Protein AF-A0A3M1LXX8-F1 (afdb_monomer)

Sequence (119 aa):
AFAGLDWGGIEASIGTGRIEEPATLSRAELGMAETGSLVLLSGPDNPVTLTFLGETHFVLLDRADIVGGFDQVWARLRARGVLPRTVNFVTGPSRSADIGQKLQLGAHGPVALHVFLLG

Solvent-accessible surface area (backbone atoms only — not comparable to full-atom values): 6871 Å² total; per-residue (Å²): 134,69,83,87,62,90,55,89,90,55,91,80,87,88,68,70,44,43,74,85,34,70,56,23,75,46,62,36,71,32,34,29,60,74,75,57,24,37,34,35,53,37,43,88,92,30,35,65,42,27,72,38,33,9,45,28,28,38,33,40,33,52,56,89,38,54,35,62,41,69,69,53,52,52,50,55,52,53,72,72,50,83,70,55,95,43,79,45,78,43,66,70,46,31,72,43,51,85,59,90,77,38,79,41,69,38,84,85,14,12,55,39,65,47,79,46,77,44,132

Mean predicted aligned error: 4.92 Å

Structure (mmCIF, N/CA/C/O backbone):
data_AF-A0A3M1LXX8-F1
#
_entry.id   AF-A0A3M1LXX8-F1
#
loop_
_atom_site.group_PDB
_atom_site.id
_atom_site.type_symbol
_atom_site.label_atom_id
_atom_site.label_alt_id
_atom_site.label_comp_id
_atom_site.label_asym_id
_atom_site.label_entity_id
_atom_site.label_seq_id
_atom_site.pdbx_PDB_ins_code
_atom_site.Cartn_x
_atom_site.Cartn_y
_atom_site.Cartn_z
_atom_site.occupancy
_atom_site.B_iso_or_equiv
_atom_site.auth_seq_id
_atom_site.auth_comp_id
_atom_site.auth_asym_id
_atom_site.auth_atom_id
_atom_site.pdbx_PDB_model_num
ATOM 1 N N . ALA A 1 1 ? -6.390 -11.025 -2.041 1.00 69.50 1 ALA A N 1
ATOM 2 C CA . ALA A 1 1 ? -7.089 -9.904 -2.711 1.00 69.50 1 ALA A CA 1
ATOM 3 C C . ALA A 1 1 ? -6.847 -9.911 -4.219 1.00 69.50 1 ALA A C 1
ATOM 5 O O . ALA A 1 1 ? -7.801 -9.749 -4.957 1.00 69.50 1 ALA A O 1
ATOM 6 N N . PHE A 1 2 ? -5.608 -10.125 -4.674 1.00 87.31 2 PHE A N 1
ATOM 7 C CA . PHE A 1 2 ? -5.265 -10.070 -6.105 1.00 87.31 2 PHE A CA 1
ATOM 8 C C . PHE A 1 2 ? -5.296 -11.424 -6.824 1.00 87.31 2 PHE A C 1
ATOM 10 O O . PHE A 1 2 ? -5.407 -11.474 -8.048 1.00 87.31 2 PHE A O 1
ATOM 17 N N . ALA A 1 3 ? -5.193 -12.520 -6.066 1.00 81.88 3 ALA A N 1
ATOM 18 C CA . ALA A 1 3 ? -5.294 -13.869 -6.602 1.00 81.88 3 ALA A CA 1
ATOM 19 C C . ALA A 1 3 ? -6.675 -14.078 -7.244 1.00 81.88 3 ALA A C 1
ATOM 21 O O . ALA A 1 3 ? -7.694 -13.869 -6.588 1.00 81.88 3 ALA A O 1
ATOM 22 N N . GLY A 1 4 ? -6.687 -14.481 -8.516 1.00 84.75 4 GLY A N 1
ATOM 23 C CA . GLY A 1 4 ? -7.909 -14.724 -9.285 1.00 84.75 4 GLY A CA 1
ATOM 24 C C . GLY A 1 4 ? -8.419 -13.537 -10.107 1.00 84.75 4 GLY A C 1
ATOM 25 O O . GLY A 1 4 ? -9.411 -13.699 -10.811 1.00 84.75 4 GLY A O 1
ATOM 26 N N . LEU A 1 5 ? -7.761 -12.372 -10.054 1.00 89.88 5 LEU A N 1
ATOM 27 C CA . LEU A 1 5 ? -8.007 -11.298 -11.022 1.00 89.88 5 LEU A CA 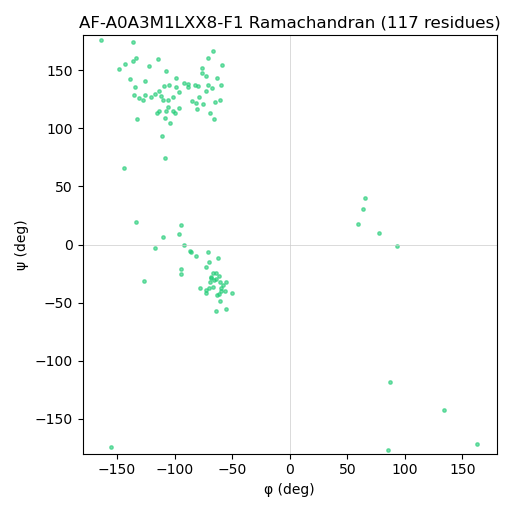1
ATOM 28 C C . LEU A 1 5 ? -7.346 -11.625 -12.369 1.00 89.88 5 LEU A C 1
ATOM 30 O O . LEU A 1 5 ? -6.335 -12.330 -12.413 1.00 89.88 5 LEU A O 1
ATOM 34 N N . ASP A 1 6 ? -7.919 -11.105 -13.454 1.00 92.00 6 ASP A N 1
ATOM 35 C CA . ASP A 1 6 ? -7.338 -11.222 -14.791 1.00 92.00 6 ASP A CA 1
ATOM 36 C C . ASP A 1 6 ? -6.231 -10.179 -14.983 1.00 92.00 6 ASP A C 1
ATOM 38 O O . ASP A 1 6 ? -6.475 -8.973 -14.952 1.00 92.00 6 ASP A O 1
ATOM 42 N N . TRP A 1 7 ? -5.011 -10.672 -15.181 1.00 91.88 7 TRP A N 1
ATOM 43 C CA . TRP A 1 7 ? -3.814 -9.871 -15.426 1.00 91.88 7 TRP A CA 1
ATOM 44 C C . TRP A 1 7 ? -3.296 -10.016 -16.863 1.00 91.88 7 TRP A C 1
ATOM 46 O O . TRP A 1 7 ? -2.238 -9.484 -17.172 1.00 91.88 7 TRP A O 1
ATOM 56 N N . GLY A 1 8 ? -4.014 -10.707 -17.759 1.00 92.50 8 GLY A N 1
ATOM 57 C CA . GLY A 1 8 ? -3.521 -11.077 -19.094 1.00 92.50 8 GLY A CA 1
ATOM 58 C C . GLY A 1 8 ? -3.180 -9.907 -20.028 1.00 92.50 8 GLY A C 1
ATOM 59 O O . GLY A 1 8 ? -2.557 -10.118 -21.066 1.00 92.50 8 GLY A O 1
ATOM 60 N N . GLY A 1 9 ? -3.568 -8.679 -19.669 1.00 94.50 9 GLY A N 1
ATOM 61 C CA . GLY A 1 9 ? -3.220 -7.453 -20.393 1.00 94.50 9 GLY A CA 1
ATOM 62 C C . GLY A 1 9 ? -1.884 -6.815 -19.993 1.00 94.50 9 GLY A C 1
ATOM 63 O O . GLY A 1 9 ? -1.495 -5.826 -20.612 1.00 94.50 9 GLY A O 1
ATOM 64 N N . ILE A 1 10 ? -1.197 -7.336 -18.972 1.00 92.94 10 ILE A N 1
ATOM 65 C CA . ILE A 1 10 ? 0.096 -6.828 -18.499 1.00 92.94 10 ILE A CA 1
ATOM 66 C C . ILE A 1 10 ? 1.069 -7.978 -18.219 1.00 92.94 10 ILE A C 1
ATOM 68 O O . ILE A 1 10 ? 0.666 -9.110 -17.961 1.00 92.94 10 ILE A O 1
ATOM 72 N N . GLU A 1 11 ? 2.365 -7.680 -18.226 1.00 92.69 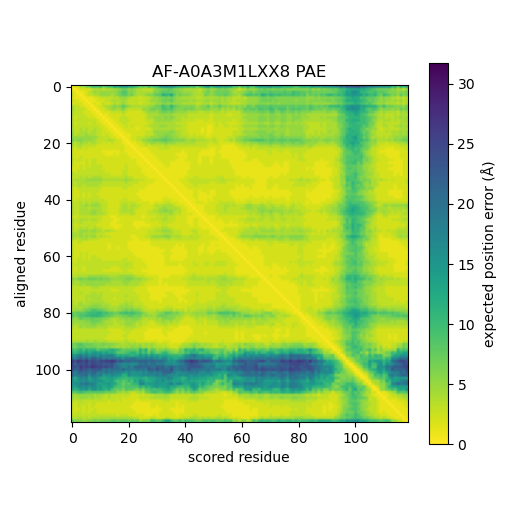11 GLU A N 1
ATOM 73 C CA . GLU A 1 11 ? 3.356 -8.573 -17.631 1.00 92.69 11 GLU A CA 1
ATOM 74 C C . GLU A 1 11 ? 3.339 -8.380 -16.111 1.00 92.69 11 GLU A C 1
ATOM 76 O O . GLU A 1 11 ? 3.427 -7.253 -15.624 1.00 92.69 11 GLU A O 1
ATOM 81 N N . ALA A 1 12 ? 3.181 -9.471 -15.362 1.00 91.69 12 ALA A N 1
ATOM 82 C CA . ALA A 1 12 ? 3.087 -9.428 -13.909 1.00 91.69 12 ALA A CA 1
ATOM 83 C C . ALA A 1 12 ? 3.967 -10.503 -13.266 1.00 91.69 12 ALA A C 1
ATOM 85 O O . ALA A 1 12 ? 3.944 -11.671 -13.662 1.00 91.69 12 ALA A O 1
ATOM 86 N N . SER A 1 13 ? 4.699 -10.114 -12.224 1.00 91.62 13 SER A N 1
ATOM 87 C CA . SER A 1 13 ? 5.424 -11.016 -11.332 1.00 91.62 13 SER A CA 1
ATOM 88 C C . SER A 1 13 ? 4.720 -11.080 -9.968 1.00 91.62 13 SER A C 1
ATOM 90 O O . SER A 1 13 ? 4.060 -10.133 -9.539 1.00 91.62 13 SER A O 1
ATOM 92 N N . ILE A 1 14 ? 4.815 -12.223 -9.279 1.00 91.19 14 ILE A N 1
ATOM 93 C CA . ILE A 1 14 ? 4.232 -12.415 -7.941 1.00 91.19 14 ILE A CA 1
ATOM 94 C C . ILE A 1 14 ? 5.359 -12.677 -6.946 1.00 91.19 14 ILE A C 1
ATOM 96 O O . ILE A 1 14 ? 6.193 -13.559 -7.156 1.00 91.19 14 ILE A O 1
ATOM 100 N N . GLY A 1 15 ? 5.358 -11.936 -5.837 1.00 91.50 15 GLY A N 1
ATOM 101 C CA . GLY A 1 15 ? 6.303 -12.113 -4.740 1.00 91.50 15 GLY A CA 1
ATOM 102 C C . GLY A 1 15 ? 6.881 -10.790 -4.253 1.00 91.50 15 GLY A C 1
ATOM 103 O O . GLY A 1 15 ? 6.183 -9.785 -4.146 1.00 91.50 15 GLY A O 1
ATOM 104 N N . THR A 1 16 ? 8.165 -10.802 -3.899 1.00 93.44 16 THR A N 1
ATOM 105 C CA . THR A 1 16 ? 8.885 -9.613 -3.434 1.00 93.44 16 THR A CA 1
ATOM 106 C C . THR A 1 16 ? 9.127 -8.633 -4.578 1.00 93.44 16 THR A C 1
ATOM 108 O O . THR A 1 16 ? 9.599 -9.049 -5.635 1.00 93.44 16 THR A O 1
ATOM 111 N N . GLY A 1 17 ? 8.924 -7.338 -4.324 1.00 90.94 17 GLY A N 1
ATOM 112 C CA . GLY A 1 17 ? 9.349 -6.278 -5.241 1.00 90.94 17 GLY A CA 1
ATOM 113 C C . GLY A 1 17 ? 10.856 -6.311 -5.502 1.00 90.94 17 GLY A C 1
ATOM 114 O O . GLY A 1 17 ? 11.615 -6.804 -4.660 1.00 90.94 17 GLY A O 1
ATOM 115 N N . ARG A 1 18 ? 11.265 -5.790 -6.661 1.00 90.38 18 ARG A N 1
ATOM 116 C CA . ARG A 1 18 ? 12.656 -5.680 -7.126 1.00 90.38 18 ARG A CA 1
ATOM 117 C C . ARG A 1 18 ? 12.880 -4.275 -7.680 1.00 90.38 18 ARG A C 1
ATOM 119 O O . ARG A 1 18 ? 11.909 -3.587 -7.974 1.00 90.38 18 ARG A O 1
ATOM 126 N N . ILE A 1 19 ? 14.138 -3.854 -7.781 1.00 86.06 19 ILE A N 1
ATOM 127 C CA . ILE A 1 19 ? 14.496 -2.484 -8.195 1.00 86.06 19 ILE A CA 1
ATOM 128 C C . ILE A 1 19 ? 14.153 -2.243 -9.671 1.00 86.06 19 ILE A C 1
ATOM 130 O O . ILE A 1 19 ? 13.881 -1.122 -10.077 1.00 86.06 19 ILE A O 1
ATOM 134 N N . GLU A 1 20 ? 14.161 -3.301 -10.475 1.00 87.69 20 GLU A N 1
ATOM 135 C CA . GLU A 1 20 ? 13.923 -3.244 -11.914 1.00 87.69 20 GLU A CA 1
ATOM 136 C C . GLU A 1 20 ? 12.429 -3.187 -12.264 1.00 87.69 20 GLU A C 1
ATOM 138 O O . GLU A 1 20 ? 12.081 -2.974 -13.424 1.00 87.69 20 GLU A O 1
ATOM 143 N N . GLU A 1 21 ? 11.545 -3.395 -11.283 1.00 90.44 21 GLU A N 1
ATOM 144 C CA . GLU A 1 21 ? 10.102 -3.394 -11.504 1.00 90.44 21 GLU A CA 1
ATOM 145 C C . GLU A 1 21 ? 9.611 -1.945 -11.681 1.00 90.44 21 GLU A C 1
ATOM 147 O O . GLU A 1 21 ? 9.740 -1.129 -10.760 1.00 90.44 21 GLU A O 1
ATOM 152 N N . PRO A 1 22 ? 8.996 -1.594 -12.826 1.00 93.50 22 PRO A N 1
ATOM 153 C CA . PRO A 1 22 ? 8.525 -0.229 -13.065 1.00 93.50 22 PRO A CA 1
ATOM 154 C C . PRO A 1 22 ? 7.370 0.150 -12.129 1.00 93.50 22 PRO A C 1
ATOM 156 O O . PRO A 1 22 ? 7.140 1.329 -11.842 1.00 93.50 22 PRO A O 1
ATOM 159 N N . ALA A 1 23 ? 6.636 -0.848 -11.634 1.00 95.25 23 ALA A N 1
ATOM 160 C CA . ALA A 1 23 ? 5.563 -0.651 -10.686 1.00 95.25 23 ALA A CA 1
ATOM 161 C C . ALA A 1 23 ? 5.404 -1.831 -9.727 1.00 95.25 23 ALA A C 1
ATOM 163 O O . ALA A 1 23 ? 5.648 -2.984 -10.073 1.00 95.25 23 ALA A O 1
ATOM 164 N N . THR A 1 24 ? 4.919 -1.537 -8.527 1.00 95.94 24 THR A N 1
ATOM 165 C CA . THR A 1 24 ? 4.519 -2.526 -7.527 1.00 95.94 24 THR A CA 1
ATOM 166 C C . THR A 1 24 ? 3.064 -2.327 -7.137 1.00 95.94 24 THR A C 1
ATOM 168 O O . THR A 1 24 ? 2.528 -1.220 -7.202 1.00 95.94 24 THR A O 1
ATOM 171 N N . LEU A 1 25 ? 2.417 -3.405 -6.698 1.00 95.88 25 LEU A N 1
ATOM 172 C CA . LEU A 1 25 ? 1.029 -3.394 -6.254 1.00 95.88 25 LEU A CA 1
ATOM 173 C C . LEU A 1 25 ? 0.920 -3.969 -4.845 1.00 95.88 25 LEU A C 1
ATOM 175 O O . LEU A 1 25 ? 1.377 -5.081 -4.598 1.00 95.88 25 LEU A O 1
ATOM 179 N N . SER A 1 26 ? 0.274 -3.250 -3.932 1.00 96.12 26 SER A N 1
ATOM 180 C CA . SER A 1 26 ? -0.029 -3.756 -2.594 1.00 96.12 26 SER A CA 1
ATOM 181 C C . SER A 1 26 ? -1.447 -3.428 -2.139 1.00 96.12 26 SER A C 1
ATOM 183 O O . SER A 1 26 ? -2.206 -2.714 -2.796 1.00 96.12 26 SER A O 1
ATOM 185 N N . ARG A 1 27 ? -1.821 -3.973 -0.979 1.00 96.00 27 ARG A N 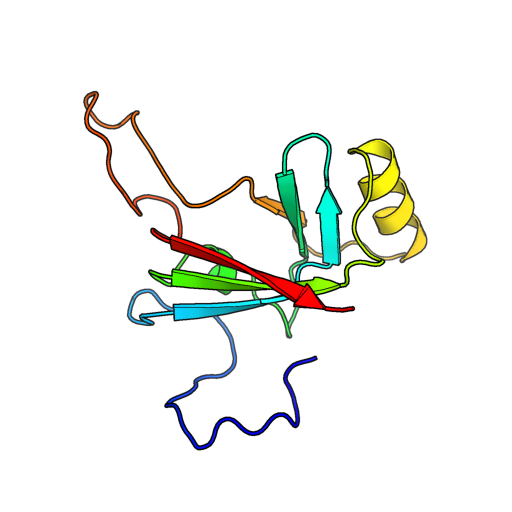1
ATOM 186 C CA . ARG A 1 27 ? -3.041 -3.608 -0.258 1.00 96.00 27 ARG A CA 1
ATOM 187 C C . ARG A 1 27 ? -2.673 -2.922 1.055 1.00 96.00 27 ARG A C 1
ATOM 189 O O . ARG A 1 27 ? -1.844 -3.441 1.800 1.00 96.00 27 ARG A O 1
ATOM 196 N N . ALA A 1 28 ? -3.302 -1.793 1.354 1.00 97.25 28 ALA A N 1
ATOM 197 C CA . ALA A 1 28 ? -3.279 -1.203 2.685 1.00 97.25 28 ALA A CA 1
ATOM 198 C C . ALA A 1 28 ? -4.282 -1.924 3.589 1.00 97.25 28 ALA A C 1
ATOM 200 O O . ALA A 1 28 ? -5.402 -2.218 3.178 1.00 97.25 28 ALA A O 1
ATOM 201 N N . GLU A 1 29 ? -3.862 -2.209 4.819 1.00 96.56 29 GLU A N 1
ATOM 202 C CA . GLU A 1 29 ? -4.752 -2.750 5.850 1.00 96.56 29 GLU A CA 1
ATOM 203 C C . GLU A 1 29 ? -5.701 -1.664 6.351 1.00 96.56 29 GLU A C 1
ATOM 205 O O . GLU A 1 29 ? -6.873 -1.929 6.571 1.00 96.56 29 GLU A O 1
ATOM 210 N N . LEU A 1 30 ? -5.183 -0.447 6.546 1.00 98.19 30 LEU A N 1
ATOM 211 C CA . LEU A 1 30 ? -5.947 0.718 6.985 1.00 98.19 30 LEU A CA 1
ATOM 212 C C . LEU A 1 30 ? -5.438 1.977 6.280 1.00 98.19 30 LEU A C 1
ATOM 214 O O . LEU A 1 30 ? -4.270 2.059 5.891 1.00 98.19 30 LEU A O 1
ATOM 218 N N . GLY A 1 31 ? -6.300 2.984 6.177 1.00 98.38 31 GLY A N 1
ATOM 219 C CA . GLY A 1 31 ? -5.909 4.363 5.882 1.00 98.38 31 GLY A CA 1
ATOM 220 C C . GLY A 1 31 ? -6.101 5.232 7.117 1.00 98.38 31 GLY A C 1
ATOM 221 O O . GLY A 1 31 ? -7.119 5.113 7.785 1.00 98.38 31 GLY A O 1
ATOM 222 N N . MET A 1 32 ? -5.153 6.106 7.435 1.00 98.44 32 MET A N 1
ATOM 223 C CA . MET A 1 32 ? -5.246 7.034 8.559 1.00 98.44 32 MET A CA 1
ATOM 224 C C . MET A 1 32 ? -5.444 8.454 8.037 1.00 98.44 32 MET A C 1
ATOM 226 O O . MET A 1 32 ? -4.532 9.047 7.458 1.00 98.44 32 MET A O 1
ATOM 230 N N . ALA A 1 33 ? -6.647 8.987 8.235 1.00 98.00 33 ALA A N 1
ATOM 231 C CA . ALA A 1 33 ? -7.068 10.266 7.679 1.00 98.00 33 ALA A CA 1
ATOM 232 C C . ALA A 1 33 ? -6.290 11.457 8.260 1.00 98.00 33 ALA A C 1
ATOM 234 O O . ALA A 1 33 ? -5.971 12.376 7.513 1.00 98.00 33 ALA A O 1
ATOM 235 N N . GLU A 1 34 ? -5.945 11.420 9.552 1.00 97.50 34 GLU A N 1
ATOM 236 C CA . GLU A 1 34 ? -5.253 12.493 10.284 1.00 97.50 34 GLU A CA 1
ATOM 237 C C . GLU A 1 34 ? -3.997 13.009 9.571 1.00 97.50 34 GLU A C 1
ATOM 239 O O . GLU A 1 34 ? -3.775 14.215 9.498 1.00 97.50 34 GLU A O 1
ATOM 244 N N . THR A 1 35 ? -3.199 12.108 8.999 1.00 97.06 35 THR A N 1
ATOM 245 C CA . THR A 1 35 ? -1.964 12.453 8.278 1.00 97.06 35 THR A CA 1
ATOM 246 C C . THR A 1 35 ? -2.003 12.070 6.803 1.00 97.06 35 THR A C 1
ATOM 248 O O . THR A 1 35 ? -1.038 12.325 6.088 1.00 97.06 35 THR A O 1
ATOM 251 N N . GLY A 1 36 ? -3.080 11.436 6.333 1.00 96.50 36 GLY A N 1
ATOM 252 C CA . GLY A 1 36 ? -3.140 10.859 4.990 1.00 96.50 36 GLY A CA 1
ATOM 253 C C . GLY A 1 36 ? -2.160 9.695 4.800 1.00 96.50 36 GLY A C 1
ATOM 254 O O . GLY A 1 36 ? -1.513 9.598 3.757 1.00 96.50 36 GLY A O 1
ATOM 255 N N . SER A 1 37 ? -2.012 8.834 5.811 1.00 98.00 37 SER A N 1
ATOM 256 C CA . SER A 1 37 ? -1.073 7.706 5.773 1.00 98.00 37 SER A CA 1
ATOM 257 C C . SER A 1 37 ? -1.752 6.389 5.414 1.00 98.00 37 SER A C 1
ATOM 259 O O . SER A 1 37 ? -2.845 6.084 5.885 1.00 98.00 37 SER A O 1
ATOM 261 N N . LEU A 1 38 ? -1.058 5.556 4.649 1.00 98.12 38 LEU A N 1
ATOM 262 C CA . LEU A 1 38 ? -1.397 4.150 4.451 1.00 98.12 38 LEU A CA 1
ATOM 263 C C . LEU A 1 38 ? -0.732 3.306 5.540 1.00 98.12 38 LEU A C 1
ATOM 265 O O . LEU A 1 38 ? 0.442 3.512 5.850 1.00 98.12 38 LEU A O 1
ATOM 269 N N . VAL A 1 39 ? -1.460 2.332 6.081 1.00 97.75 39 VAL A N 1
ATOM 270 C CA . VAL A 1 39 ? -0.943 1.342 7.033 1.00 97.75 39 VAL A CA 1
ATOM 271 C C . VAL A 1 39 ? -0.756 0.017 6.299 1.00 97.75 39 VAL A C 1
ATOM 273 O O . VAL A 1 39 ? -1.719 -0.687 5.989 1.00 97.75 39 VAL A O 1
ATOM 276 N N . LEU A 1 40 ? 0.496 -0.322 5.998 1.00 97.06 40 LEU A N 1
ATOM 277 C CA . LEU A 1 40 ? 0.884 -1.518 5.250 1.00 97.06 40 LEU A CA 1
ATOM 278 C C . LEU A 1 40 ? 1.485 -2.557 6.198 1.00 97.06 40 LEU A C 1
ATOM 280 O O . LEU A 1 40 ? 2.465 -2.292 6.900 1.00 97.06 40 LEU A O 1
ATOM 284 N N . LEU A 1 41 ? 0.916 -3.759 6.199 1.00 95.81 41 LEU A N 1
ATOM 285 C CA . LEU A 1 41 ? 1.382 -4.870 7.025 1.00 95.81 41 LEU A CA 1
ATOM 286 C C . LEU A 1 41 ? 2.262 -5.810 6.205 1.00 95.81 41 LEU A C 1
ATOM 288 O O . LEU A 1 41 ? 1.891 -6.185 5.096 1.00 95.81 41 LEU A O 1
ATOM 292 N N . SER A 1 42 ? 3.393 -6.244 6.765 1.00 94.50 42 SER A N 1
ATOM 293 C CA . SER A 1 42 ? 4.192 -7.292 6.121 1.00 94.50 42 SER A CA 1
ATOM 294 C C . SER A 1 42 ? 3.462 -8.629 6.135 1.00 94.50 42 SER A C 1
ATOM 296 O O . SER A 1 42 ? 3.027 -9.073 7.200 1.00 94.50 42 SER A O 1
ATOM 298 N N . GLY A 1 43 ? 3.458 -9.326 5.007 1.00 92.19 43 GLY A N 1
ATOM 299 C CA . GLY A 1 43 ? 2.986 -10.703 4.919 1.00 92.19 43 GLY A CA 1
ATOM 300 C C . GLY A 1 43 ? 3.444 -11.385 3.630 1.00 92.19 43 GLY A C 1
ATOM 301 O O . GLY A 1 43 ? 4.055 -10.729 2.787 1.00 92.19 43 GLY A O 1
ATOM 302 N N . PRO A 1 44 ? 3.152 -12.684 3.460 1.00 89.25 44 PRO A N 1
ATOM 303 C CA . PRO A 1 44 ? 3.465 -13.406 2.225 1.00 89.25 44 PRO A CA 1
ATOM 304 C C . PRO A 1 44 ? 2.763 -12.790 1.005 1.00 89.25 44 PRO A C 1
ATOM 306 O O . PRO A 1 44 ? 3.382 -12.656 -0.044 1.00 89.25 44 PRO A O 1
ATOM 309 N N . ASP A 1 45 ? 1.523 -12.324 1.177 1.00 88.50 45 ASP A N 1
ATOM 310 C CA . ASP A 1 45 ? 0.738 -11.664 0.123 1.00 88.50 45 ASP A C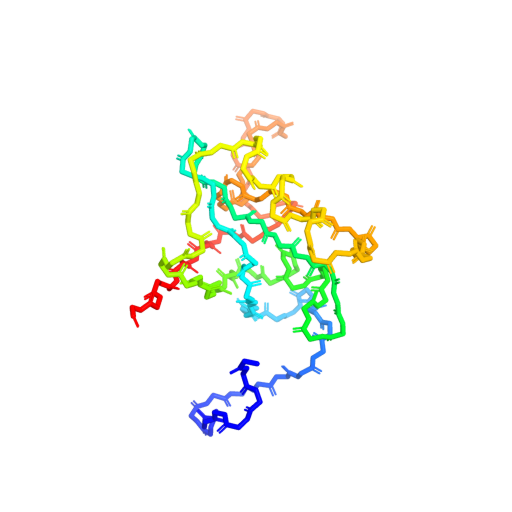A 1
ATOM 311 C C . ASP A 1 45 ? 1.020 -10.160 0.004 1.00 88.50 45 ASP A C 1
ATOM 313 O O . ASP A 1 45 ? 0.484 -9.488 -0.875 1.00 88.50 45 ASP A O 1
ATOM 317 N N . ASN A 1 46 ? 1.814 -9.612 0.927 1.00 92.69 46 ASN A N 1
ATOM 318 C CA . ASN A 1 46 ? 2.170 -8.201 0.951 1.00 92.69 46 ASN A CA 1
ATOM 319 C C . ASN A 1 46 ? 3.624 -8.001 1.422 1.00 92.69 46 ASN A C 1
ATOM 321 O O . ASN A 1 46 ? 3.863 -7.498 2.531 1.00 92.69 46 ASN A O 1
ATOM 325 N N . PRO A 1 47 ? 4.624 -8.471 0.647 1.00 94.44 47 PRO A N 1
ATOM 326 C CA . PRO A 1 47 ? 6.019 -8.304 1.016 1.00 94.44 47 PRO A CA 1
ATOM 327 C C . PRO A 1 47 ? 6.395 -6.833 1.152 1.00 94.44 47 PRO A C 1
ATOM 329 O O . PRO A 1 47 ? 6.085 -6.006 0.300 1.00 94.44 47 PRO A O 1
ATOM 332 N N . VAL A 1 48 ? 7.149 -6.525 2.205 1.00 94.06 48 VAL A N 1
ATOM 333 C CA . VAL A 1 48 ? 7.562 -5.154 2.547 1.00 94.06 48 VAL A CA 1
ATOM 334 C C . VAL A 1 48 ? 8.283 -4.456 1.394 1.00 94.06 48 VAL A C 1
ATOM 336 O O . VAL A 1 48 ? 8.155 -3.248 1.237 1.00 94.06 48 VAL A O 1
ATOM 339 N N . THR A 1 49 ? 9.015 -5.206 0.569 1.00 94.06 49 THR A N 1
ATOM 340 C CA . THR A 1 49 ? 9.772 -4.658 -0.561 1.00 94.06 49 THR A CA 1
ATOM 341 C C . THR A 1 49 ? 8.891 -4.030 -1.639 1.00 94.06 49 THR A C 1
ATOM 343 O O . THR A 1 49 ? 9.355 -3.120 -2.323 1.00 94.06 49 THR A O 1
ATOM 346 N N . LEU A 1 50 ? 7.621 -4.437 -1.758 1.00 94.62 50 LEU A N 1
ATOM 347 C CA . LEU A 1 50 ? 6.676 -3.815 -2.690 1.00 94.62 50 LEU A CA 1
ATOM 348 C C . LEU A 1 50 ? 6.441 -2.334 -2.369 1.00 94.62 50 LEU A C 1
ATOM 350 O O . LEU A 1 50 ? 6.174 -1.556 -3.273 1.00 94.62 50 LEU A O 1
ATOM 354 N N . THR A 1 51 ? 6.594 -1.932 -1.107 1.00 91.94 51 THR A N 1
ATOM 355 C CA . THR A 1 51 ? 6.417 -0.544 -0.659 1.00 91.94 51 THR A CA 1
ATOM 356 C C . THR A 1 51 ? 7.550 0.386 -1.093 1.00 91.94 51 THR A C 1
ATOM 358 O O . THR A 1 51 ? 7.378 1.600 -1.061 1.00 91.94 51 THR A O 1
ATOM 361 N N . PHE A 1 52 ? 8.720 -0.154 -1.453 1.00 88.31 52 PHE A N 1
ATOM 362 C CA . PHE A 1 52 ? 9.943 0.647 -1.569 1.00 88.31 52 PHE A CA 1
ATOM 363 C C . PHE A 1 52 ? 10.672 0.521 -2.903 1.00 88.31 52 PHE A C 1
ATOM 365 O O . PHE A 1 52 ? 11.356 1.465 -3.280 1.00 88.31 52 PHE A O 1
ATOM 372 N N . LEU A 1 53 ? 10.602 -0.636 -3.570 1.00 90.00 53 LEU A N 1
ATOM 373 C CA . LEU A 1 53 ? 11.537 -0.936 -4.660 1.00 90.00 53 LEU A CA 1
ATOM 374 C C . LEU A 1 53 ? 11.020 -0.595 -6.059 1.00 90.00 53 LEU A C 1
ATOM 376 O O . LEU A 1 53 ? 11.841 -0.349 -6.933 1.00 90.00 53 LEU A O 1
ATOM 380 N N . GLY A 1 54 ? 9.702 -0.557 -6.266 1.00 90.19 54 GLY A N 1
ATOM 381 C CA . GLY A 1 54 ? 9.138 -0.123 -7.544 1.00 90.19 54 GLY A CA 1
ATOM 382 C C . GLY A 1 54 ? 9.191 1.393 -7.706 1.00 90.19 54 GLY A C 1
ATOM 383 O O . GLY A 1 54 ? 9.021 2.127 -6.730 1.00 90.19 54 GLY A O 1
ATOM 384 N N . GLU A 1 55 ? 9.361 1.870 -8.941 1.00 90.62 55 GLU A N 1
ATOM 385 C CA . GLU A 1 55 ? 9.317 3.310 -9.236 1.00 90.62 55 GLU A CA 1
ATOM 386 C C . GLU A 1 55 ? 7.929 3.899 -8.935 1.00 90.62 55 GLU A C 1
ATOM 388 O O . GLU A 1 55 ? 7.814 4.954 -8.303 1.00 90.62 55 GLU A O 1
ATOM 393 N N . THR A 1 56 ? 6.869 3.190 -9.336 1.00 94.81 56 THR A N 1
ATOM 394 C CA . THR A 1 56 ? 5.478 3.534 -9.020 1.00 94.81 56 THR A CA 1
ATOM 395 C C . THR A 1 56 ? 4.866 2.518 -8.066 1.00 94.81 56 THR A C 1
ATOM 397 O O . THR A 1 56 ? 4.852 1.324 -8.345 1.00 94.81 56 THR A O 1
ATOM 400 N N . HIS A 1 57 ? 4.281 2.980 -6.964 1.00 96.31 57 HIS A N 1
ATOM 401 C CA . HIS A 1 57 ? 3.566 2.115 -6.033 1.00 96.31 57 HIS A CA 1
ATOM 402 C C . HIS A 1 57 ? 2.057 2.313 -6.160 1.00 96.31 57 HIS A C 1
ATOM 404 O O . HIS A 1 57 ? 1.523 3.398 -5.929 1.00 96.31 57 HIS A O 1
ATOM 410 N N . PHE A 1 58 ? 1.356 1.252 -6.534 1.00 97.00 58 PHE A N 1
ATOM 411 C CA . PHE A 1 58 ? -0.096 1.179 -6.540 1.00 97.00 58 PHE A CA 1
ATOM 412 C C . PHE A 1 58 ? -0.585 0.513 -5.256 1.00 97.00 58 PHE A C 1
ATOM 414 O O . PHE A 1 58 ? -0.108 -0.560 -4.882 1.00 97.00 58 PHE A O 1
ATOM 421 N N . VAL A 1 59 ? -1.563 1.122 -4.585 1.00 97.62 59 VAL A N 1
ATOM 422 C CA . VAL A 1 59 ? -2.112 0.593 -3.332 1.00 97.62 59 VAL A CA 1
ATOM 423 C C . VAL A 1 59 ? -3.627 0.555 -3.380 1.00 97.62 59 VAL A C 1
ATOM 425 O O . VAL A 1 59 ? -4.271 1.573 -3.617 1.00 97.62 59 VAL A O 1
ATOM 428 N N . LEU A 1 60 ? -4.207 -0.611 -3.106 1.00 97.38 60 LEU A N 1
ATOM 429 C CA . LEU A 1 60 ? -5.644 -0.736 -2.875 1.00 97.38 60 LEU A CA 1
ATOM 430 C C . LEU A 1 60 ? -5.952 -0.506 -1.399 1.00 97.38 60 LEU A C 1
ATOM 432 O O . LEU A 1 60 ? -5.290 -1.073 -0.528 1.00 97.38 60 LEU A O 1
ATOM 436 N N . LEU A 1 61 ? -6.989 0.278 -1.129 1.00 97.88 61 LEU A N 1
ATOM 437 C CA . LEU A 1 61 ? -7.505 0.535 0.208 1.00 97.88 61 LEU A CA 1
ATOM 438 C C . LEU A 1 61 ? -9.030 0.440 0.182 1.00 97.88 61 LEU A C 1
ATOM 440 O O . LEU A 1 61 ? -9.684 1.078 -0.639 1.00 97.88 61 LEU A O 1
ATOM 444 N N . ASP A 1 62 ? -9.600 -0.349 1.084 1.00 97.56 62 ASP A N 1
ATOM 445 C CA . ASP A 1 62 ? -11.046 -0.364 1.282 1.00 97.56 62 ASP A CA 1
ATOM 446 C C . ASP A 1 62 ? -11.475 0.929 1.987 1.00 97.56 62 ASP A C 1
ATOM 448 O O . ASP A 1 62 ? -10.865 1.345 2.977 1.00 97.56 62 ASP A O 1
ATOM 452 N N . ARG A 1 63 ? -12.518 1.593 1.481 1.00 97.56 63 ARG A N 1
ATOM 453 C CA . ARG A 1 63 ? -13.034 2.826 2.083 1.00 97.56 63 ARG A CA 1
ATOM 454 C C . ARG A 1 63 ? -13.505 2.601 3.522 1.00 97.56 63 ARG A C 1
ATOM 456 O O . ARG A 1 63 ? -13.384 3.517 4.336 1.00 97.56 63 ARG A O 1
ATOM 463 N N . ALA A 1 64 ? -14.022 1.416 3.843 1.00 97.75 64 ALA A N 1
ATOM 464 C CA . ALA A 1 64 ? -14.458 1.060 5.191 1.00 97.75 64 ALA A CA 1
ATOM 465 C C . ALA A 1 64 ? -13.290 0.897 6.183 1.00 97.75 64 ALA A C 1
ATOM 467 O O . ALA A 1 64 ? -13.504 0.912 7.398 1.00 97.75 64 ALA A O 1
ATOM 468 N N . ASP A 1 65 ? -12.060 0.783 5.678 1.00 97.94 65 ASP A N 1
ATOM 469 C CA . ASP A 1 65 ? -10.832 0.637 6.463 1.00 97.94 65 ASP A CA 1
ATOM 470 C C . ASP A 1 65 ? -10.102 1.978 6.692 1.00 97.94 65 ASP A C 1
ATOM 472 O O . ASP A 1 65 ? -8.990 2.019 7.227 1.00 97.94 65 ASP A O 1
ATOM 476 N N . ILE A 1 66 ? -10.730 3.104 6.337 1.00 98.44 66 ILE A N 1
ATOM 477 C CA . ILE A 1 66 ? -10.232 4.440 6.677 1.00 98.44 66 ILE A CA 1
ATOM 478 C C . ILE A 1 66 ? -10.631 4.788 8.116 1.00 98.44 66 ILE A C 1
ATOM 480 O O . ILE A 1 66 ? -11.810 4.848 8.463 1.00 98.44 66 ILE A O 1
ATOM 484 N N . VAL A 1 67 ? -9.632 5.069 8.948 1.00 98.56 67 VAL A N 1
ATOM 485 C CA . VAL A 1 67 ? -9.771 5.482 10.345 1.00 98.56 67 VAL A CA 1
ATOM 486 C C . VAL A 1 67 ? -9.274 6.912 10.548 1.00 98.56 67 VAL A C 1
ATOM 488 O O . VAL A 1 67 ? -8.506 7.448 9.752 1.00 98.56 67 VAL A O 1
ATOM 491 N N . GLY A 1 68 ? -9.718 7.538 11.634 1.00 98.12 68 GLY A N 1
ATOM 492 C CA . GLY A 1 68 ? -9.379 8.910 11.991 1.00 98.12 68 GLY A CA 1
ATOM 493 C C . GLY A 1 68 ? -7.893 9.091 12.283 1.00 98.12 68 GLY A C 1
ATOM 494 O O . GLY A 1 68 ? -7.255 9.879 11.600 1.00 98.12 68 GLY A O 1
ATOM 495 N N . GLY A 1 69 ? -7.340 8.346 13.244 1.00 97.25 69 GLY A N 1
ATOM 496 C CA . GLY A 1 69 ? -5.984 8.579 13.759 1.00 97.25 69 GLY A CA 1
ATOM 497 C C . GLY A 1 69 ? -5.317 7.346 14.372 1.00 97.25 69 GLY A C 1
ATOM 498 O O . GLY A 1 69 ? -5.862 6.235 14.338 1.00 97.25 69 GLY A O 1
ATOM 499 N N . PHE A 1 70 ? -4.136 7.546 14.960 1.00 97.06 70 PHE A N 1
ATOM 500 C CA . PHE A 1 70 ? -3.267 6.466 15.453 1.00 97.06 70 PHE A CA 1
ATOM 501 C C . PHE A 1 70 ? -3.936 5.534 16.468 1.00 97.06 70 PHE A C 1
ATOM 503 O O . PHE A 1 70 ? -3.748 4.317 16.400 1.00 97.06 70 PHE A O 1
ATOM 510 N N . ASP A 1 71 ? -4.738 6.073 17.387 1.00 97.38 71 ASP A N 1
ATOM 511 C CA . ASP A 1 71 ? -5.412 5.269 18.412 1.00 97.38 71 ASP A CA 1
ATOM 512 C C . ASP A 1 71 ? -6.328 4.212 17.793 1.00 97.38 71 ASP A C 1
ATOM 514 O O . ASP A 1 71 ? -6.348 3.055 18.226 1.00 97.38 71 ASP A O 1
ATOM 518 N N . GLN A 1 72 ? -7.039 4.587 16.727 1.00 98.31 72 GLN A N 1
ATOM 519 C CA . GLN A 1 72 ? -7.932 3.691 16.002 1.00 98.31 72 GLN A CA 1
ATOM 520 C C . GLN A 1 72 ? -7.153 2.670 15.171 1.00 98.31 72 GLN A C 1
ATOM 522 O O . GLN A 1 72 ? -7.532 1.497 15.163 1.00 98.31 72 GLN A O 1
ATOM 527 N N . VAL A 1 73 ? -6.038 3.076 14.544 1.00 98.06 73 VAL A N 1
ATOM 528 C CA . VAL A 1 73 ? -5.123 2.146 13.862 1.00 98.06 73 VAL A CA 1
ATOM 529 C C . VAL A 1 73 ? -4.671 1.062 14.833 1.00 98.06 73 VAL A C 1
ATOM 531 O O . VAL A 1 73 ? -4.881 -0.124 14.590 1.00 98.06 73 VAL A O 1
ATOM 534 N N . TRP A 1 74 ? -4.105 1.445 15.976 1.00 97.00 74 TRP A N 1
ATOM 535 C CA . TRP A 1 74 ? -3.569 0.475 16.924 1.00 97.00 74 TRP A CA 1
ATOM 536 C C . TRP A 1 74 ? -4.649 -0.352 17.621 1.00 97.00 74 TRP A C 1
ATOM 538 O O . TRP A 1 74 ? -4.417 -1.525 17.914 1.00 97.00 74 TRP A O 1
ATOM 548 N N . ALA A 1 75 ? -5.836 0.209 17.866 1.00 97.00 75 ALA A N 1
ATOM 549 C CA . ALA A 1 75 ? -6.974 -0.556 18.369 1.00 97.00 75 ALA A CA 1
ATOM 550 C C . ALA A 1 75 ? -7.378 -1.669 17.388 1.00 97.00 75 ALA A C 1
ATOM 552 O O . ALA A 1 75 ? -7.471 -2.831 17.793 1.00 97.00 75 ALA A O 1
ATOM 553 N N . ARG A 1 76 ? -7.529 -1.345 16.095 1.00 96.69 76 ARG A N 1
ATOM 554 C CA . ARG A 1 76 ? -7.813 -2.329 15.036 1.00 96.69 76 ARG A CA 1
ATOM 555 C C . ARG A 1 76 ? -6.685 -3.351 14.919 1.00 96.69 76 ARG A C 1
ATOM 557 O O . ARG A 1 76 ? -6.962 -4.548 14.859 1.00 96.69 76 ARG A O 1
ATOM 564 N N . LEU A 1 77 ? -5.426 -2.905 14.979 1.00 95.62 77 LEU A N 1
ATOM 565 C CA . LEU A 1 77 ? -4.270 -3.791 14.868 1.00 95.62 77 LEU A CA 1
ATOM 566 C C . LEU A 1 77 ? -4.087 -4.750 16.055 1.00 95.62 77 LEU A C 1
ATOM 568 O O . LEU A 1 77 ? -3.565 -5.845 15.867 1.00 95.62 77 LEU A O 1
ATOM 572 N N . ARG A 1 78 ? -4.529 -4.386 17.261 1.00 94.75 78 ARG A N 1
ATOM 573 C CA . ARG A 1 78 ? -4.544 -5.304 18.412 1.00 94.75 78 ARG A CA 1
ATOM 574 C C . ARG A 1 78 ? -5.716 -6.284 18.359 1.00 94.75 78 ARG A C 1
ATOM 576 O O . ARG A 1 78 ? -5.543 -7.446 18.711 1.00 94.75 78 ARG A O 1
ATOM 583 N N . ALA A 1 79 ? -6.885 -5.844 17.891 1.00 95.56 79 ALA A N 1
ATOM 584 C CA . ALA A 1 79 ? -8.082 -6.687 17.803 1.00 95.56 79 ALA A CA 1
ATOM 585 C C . ALA A 1 79 ? -7.924 -7.873 16.831 1.00 95.56 79 ALA A C 1
ATOM 587 O O . ALA A 1 79 ? -8.494 -8.936 17.055 1.00 95.56 79 ALA A O 1
ATOM 588 N N . ARG A 1 80 ? -7.103 -7.720 15.787 1.00 90.19 80 ARG A N 1
ATOM 589 C CA . ARG A 1 80 ? -6.729 -8.790 14.838 1.00 90.19 80 ARG A CA 1
ATOM 590 C C . ARG A 1 80 ? -5.793 -9.863 15.424 1.00 90.19 80 ARG A C 1
ATOM 5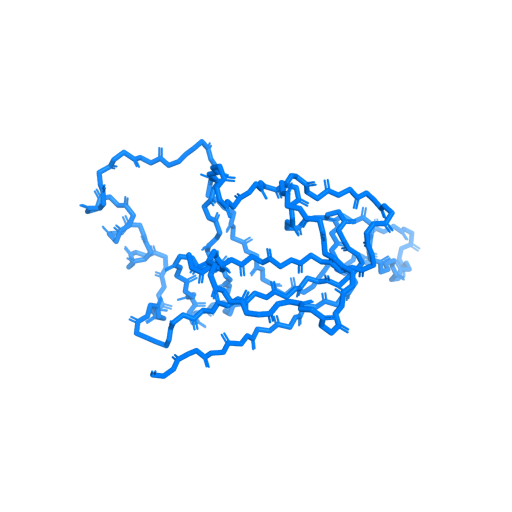92 O O . ARG A 1 80 ? -5.527 -10.860 14.758 1.00 90.19 80 ARG A O 1
ATOM 599 N N . GLY A 1 81 ? -5.289 -9.689 16.648 1.00 91.44 81 GLY A N 1
ATOM 600 C CA . GLY A 1 81 ? -4.429 -10.662 17.321 1.00 91.44 81 GLY A CA 1
ATOM 601 C C . GLY A 1 81 ? -2.948 -10.481 16.988 1.00 91.44 81 GLY A C 1
ATOM 602 O O . GLY A 1 81 ? -2.356 -9.452 17.312 1.00 91.44 81 GLY A O 1
ATOM 603 N N . VAL A 1 82 ? -2.323 -11.496 16.384 1.00 89.81 82 VAL A N 1
ATOM 604 C CA . VAL A 1 82 ? -0.870 -11.504 16.147 1.00 89.81 82 VAL A CA 1
ATOM 605 C C . VAL A 1 82 ? -0.475 -10.387 15.177 1.00 89.81 82 VAL A C 1
ATOM 607 O O . VAL A 1 82 ? -0.962 -10.299 14.044 1.00 89.81 82 VAL A O 1
ATOM 610 N N . LEU A 1 83 ? 0.428 -9.516 15.628 1.00 90.38 83 LEU A N 1
ATOM 611 C CA . LEU A 1 83 ? 0.972 -8.442 14.805 1.00 90.38 83 LEU A CA 1
ATOM 612 C C . LEU A 1 83 ? 1.942 -8.996 13.750 1.00 90.38 83 LEU A C 1
ATOM 614 O O . LEU A 1 83 ? 2.661 -9.962 14.018 1.00 90.38 83 LEU A O 1
ATOM 618 N N . PRO A 1 84 ? 1.979 -8.398 12.547 1.00 92.75 84 PRO A N 1
ATOM 619 C CA . PRO A 1 84 ? 2.968 -8.754 11.539 1.00 92.75 84 PRO A CA 1
ATOM 620 C C . PRO A 1 84 ? 4.374 -8.351 11.998 1.00 92.75 84 PRO A C 1
ATOM 622 O O . PRO A 1 84 ? 4.541 -7.535 12.905 1.00 92.75 84 PRO A O 1
ATOM 625 N N . ARG A 1 85 ? 5.399 -8.863 11.309 1.00 93.75 85 ARG A N 1
ATOM 626 C CA . ARG A 1 85 ? 6.797 -8.499 11.584 1.00 93.75 85 ARG A CA 1
ATOM 627 C C . ARG A 1 85 ? 7.044 -6.993 11.458 1.00 93.75 85 ARG A C 1
ATOM 629 O O . ARG A 1 85 ? 7.866 -6.456 12.193 1.00 93.75 85 ARG A O 1
ATOM 636 N N . THR A 1 86 ? 6.363 -6.320 10.529 1.00 95.06 86 THR A N 1
ATOM 637 C CA . THR A 1 86 ? 6.452 -4.865 10.361 1.00 95.06 86 THR A CA 1
ATOM 638 C C . THR A 1 86 ? 5.086 -4.241 10.091 1.00 95.06 86 THR A C 1
ATOM 640 O O . THR A 1 86 ? 4.295 -4.783 9.313 1.00 95.06 86 THR A O 1
ATOM 643 N N . VAL A 1 87 ? 4.870 -3.054 10.656 1.00 96.19 87 VAL A N 1
ATOM 644 C CA . VAL A 1 87 ? 3.770 -2.139 10.330 1.00 96.19 87 VAL A CA 1
ATOM 645 C C . VAL A 1 87 ? 4.402 -0.882 9.738 1.00 96.19 87 VAL A C 1
ATOM 647 O O . VAL A 1 87 ? 5.129 -0.183 10.439 1.00 96.19 87 VAL A O 1
ATOM 650 N N . ASN A 1 88 ? 4.172 -0.614 8.454 1.00 95.62 88 ASN A N 1
ATOM 651 C CA . ASN A 1 88 ? 4.710 0.564 7.777 1.00 95.62 88 ASN A CA 1
ATOM 652 C C . ASN A 1 88 ? 3.620 1.627 7.654 1.00 95.62 88 ASN A C 1
ATOM 654 O O . ASN A 1 88 ? 2.544 1.347 7.129 1.00 95.62 88 ASN A O 1
ATOM 658 N N . PHE A 1 89 ? 3.925 2.838 8.110 1.00 96.81 89 PHE A N 1
ATOM 659 C CA . PHE A 1 89 ? 3.094 4.020 7.905 1.00 96.81 89 PHE A CA 1
ATOM 660 C C . PHE A 1 89 ? 3.694 4.821 6.750 1.00 96.81 89 PHE A C 1
ATOM 662 O O . PHE A 1 89 ? 4.808 5.328 6.868 1.00 96.81 89 PHE A O 1
ATOM 669 N N . VAL A 1 90 ? 2.981 4.900 5.626 1.00 95.38 90 VAL A N 1
ATOM 670 C CA . VAL A 1 90 ? 3.455 5.567 4.404 1.00 95.38 90 VAL A CA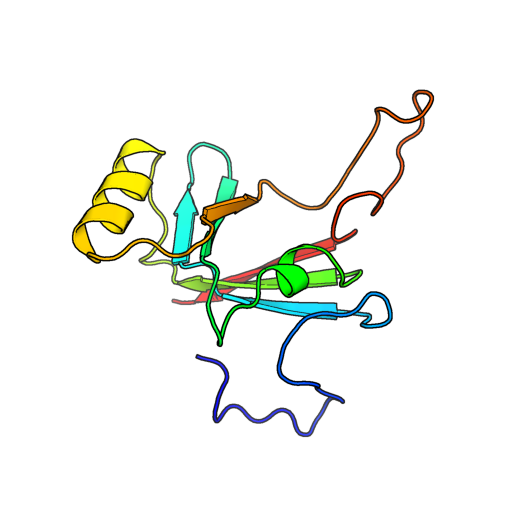 1
ATOM 671 C C . VAL A 1 90 ? 2.611 6.801 4.133 1.00 95.38 90 VAL A C 1
ATOM 673 O O . VAL A 1 90 ? 1.419 6.690 3.859 1.00 95.38 90 VAL A O 1
ATOM 676 N N . THR A 1 91 ? 3.234 7.976 4.201 1.00 94.56 91 THR A N 1
ATOM 677 C CA . THR A 1 91 ? 2.574 9.280 4.044 1.00 94.56 91 THR A CA 1
ATOM 678 C C . THR A 1 91 ? 2.970 9.914 2.713 1.00 94.56 91 THR A C 1
ATOM 680 O O . THR A 1 91 ? 3.777 10.840 2.663 1.00 94.56 91 THR A O 1
ATOM 683 N N . GLY A 1 92 ? 2.419 9.386 1.619 1.00 88.69 92 GLY A N 1
ATOM 684 C CA . GLY A 1 92 ? 2.719 9.859 0.266 1.00 88.69 92 GLY A CA 1
ATOM 685 C C . GLY A 1 92 ? 3.967 9.224 -0.374 1.00 88.69 92 GLY A C 1
ATOM 686 O O . GLY A 1 92 ? 4.572 8.318 0.203 1.00 88.69 92 GLY A O 1
ATOM 687 N N . PRO A 1 93 ? 4.329 9.664 -1.595 1.00 86.44 93 PRO A N 1
ATOM 688 C CA . PRO A 1 93 ? 5.496 9.163 -2.323 1.00 86.44 93 PRO A CA 1
ATOM 689 C C . PRO A 1 93 ? 6.818 9.619 -1.692 1.00 86.44 93 PRO A C 1
ATOM 691 O O . PRO A 1 93 ? 6.875 10.619 -0.972 1.00 86.44 93 PRO A O 1
ATOM 694 N N . SER A 1 94 ? 7.908 8.922 -2.019 1.00 79.38 94 SER A N 1
ATOM 695 C CA . SER A 1 94 ? 9.243 9.251 -1.522 1.00 79.38 94 SER A CA 1
ATOM 696 C C . SER A 1 94 ? 9.753 10.556 -2.135 1.00 79.38 94 SER A C 1
ATOM 698 O O . SER A 1 94 ? 10.017 10.657 -3.337 1.00 79.38 94 SER A O 1
ATOM 700 N N . ARG A 1 95 ? 9.905 11.576 -1.286 1.00 73.31 95 ARG A N 1
ATOM 701 C CA . ARG A 1 95 ? 10.500 12.870 -1.634 1.00 73.31 95 ARG A CA 1
ATOM 702 C C . ARG A 1 95 ? 11.519 13.249 -0.570 1.00 73.31 95 ARG A C 1
ATOM 704 O O . ARG A 1 95 ? 11.143 13.627 0.536 1.00 73.31 95 ARG A O 1
ATOM 711 N N . SER A 1 96 ? 12.800 13.176 -0.911 1.00 61.81 96 SER A N 1
ATOM 712 C CA . SER A 1 96 ? 13.882 13.575 -0.011 1.00 61.81 96 SER A CA 1
ATOM 713 C C . SER A 1 96 ? 14.490 14.883 -0.507 1.00 61.81 96 SER A C 1
ATOM 715 O O . SER A 1 96 ? 15.078 14.937 -1.582 1.00 61.81 96 SER A O 1
ATOM 717 N N . ALA A 1 97 ? 14.342 15.953 0.276 1.00 54.41 97 ALA A N 1
ATOM 718 C CA . ALA A 1 97 ? 15.019 17.236 0.039 1.00 54.41 97 ALA A CA 1
ATOM 719 C C . ALA A 1 97 ? 16.368 17.345 0.785 1.00 54.41 97 ALA A C 1
ATOM 721 O O . ALA A 1 97 ? 17.053 18.361 0.690 1.00 54.41 97 ALA A O 1
ATOM 722 N N . ASP A 1 98 ? 16.736 16.302 1.535 1.00 54.53 98 ASP A N 1
ATOM 723 C CA . ASP A 1 98 ? 17.834 16.288 2.511 1.00 54.53 98 ASP A CA 1
ATOM 724 C C . ASP A 1 98 ? 19.167 15.757 1.941 1.00 54.53 98 ASP A C 1
ATOM 726 O O . ASP A 1 98 ? 20.085 15.401 2.669 1.00 54.53 98 ASP A O 1
ATOM 730 N N . ILE A 1 99 ? 19.303 15.694 0.611 1.00 56.28 99 ILE A N 1
ATOM 731 C CA . ILE A 1 99 ? 20.580 15.392 -0.051 1.00 56.28 99 ILE A CA 1
ATOM 732 C C . ILE A 1 99 ? 21.045 16.663 -0.757 1.00 56.28 99 ILE A C 1
ATOM 734 O O . ILE A 1 99 ? 20.638 16.979 -1.875 1.00 56.28 99 ILE A O 1
ATOM 738 N N . GLY A 1 100 ? 21.874 17.446 -0.064 1.00 58.69 100 GLY A N 1
ATOM 739 C CA . GLY A 1 100 ? 22.489 18.653 -0.626 1.00 58.69 100 GLY A CA 1
ATOM 740 C C . GLY A 1 100 ? 21.498 19.757 -1.014 1.00 58.69 100 GLY A C 1
ATOM 741 O O . GLY A 1 100 ? 21.766 20.489 -1.965 1.00 58.69 100 GLY A O 1
ATOM 742 N N . GLN A 1 101 ? 20.357 19.858 -0.315 1.00 57.09 101 GLN A N 1
ATOM 743 C CA . GLN A 1 101 ? 19.265 20.814 -0.588 1.00 57.09 101 GLN A CA 1
ATOM 744 C C . GLN A 1 101 ? 18.647 20.697 -1.991 1.00 57.09 101 GLN A C 1
ATOM 746 O O . GLN A 1 101 ? 17.971 21.611 -2.465 1.00 57.09 101 GLN A O 1
ATOM 751 N N . LYS A 1 102 ? 18.867 19.570 -2.671 1.00 55.28 102 LYS A N 1
ATOM 752 C CA . LYS A 1 102 ? 18.212 19.251 -3.935 1.00 55.28 102 LYS A CA 1
ATOM 753 C C . LYS A 1 102 ? 17.145 18.203 -3.675 1.00 55.28 102 LYS A C 1
ATOM 755 O O . LYS A 1 102 ? 17.362 17.242 -2.942 1.00 55.28 102 LYS A O 1
ATOM 760 N N . LEU A 1 103 ? 15.986 18.399 -4.294 1.00 55.56 103 LEU A N 1
ATOM 761 C CA . LEU A 1 103 ? 14.935 17.392 -4.307 1.00 55.56 103 LEU A CA 1
ATOM 762 C C . LEU A 1 103 ? 15.436 16.183 -5.097 1.00 55.56 103 LEU A C 1
ATOM 764 O O . LEU A 1 103 ? 15.548 16.245 -6.320 1.00 55.56 103 LEU A O 1
ATOM 768 N N . GLN A 1 104 ? 15.721 15.094 -4.390 1.00 59.38 104 GLN A N 1
ATOM 769 C CA . GLN A 1 104 ? 15.920 13.788 -4.991 1.00 59.38 104 GLN A CA 1
ATOM 770 C C . GLN A 1 104 ? 14.602 13.020 -4.901 1.00 59.38 104 GLN A C 1
ATOM 772 O O . GLN A 1 104 ? 14.080 12.742 -3.817 1.00 59.38 104 GLN A O 1
ATOM 777 N N . LEU A 1 105 ? 14.052 12.690 -6.064 1.00 61.62 105 LEU A N 1
ATOM 778 C CA . LEU A 1 105 ? 12.900 11.806 -6.171 1.00 61.62 105 LEU A CA 1
ATOM 779 C C . LEU A 1 105 ? 13.389 10.356 -6.107 1.00 61.62 105 LEU A C 1
ATOM 781 O O . LEU A 1 105 ? 14.409 10.026 -6.715 1.00 61.62 105 LEU A O 1
ATOM 785 N N . GLY A 1 106 ? 12.678 9.513 -5.358 1.00 61.47 106 GLY A N 1
ATOM 786 C CA . GLY A 1 106 ? 12.867 8.062 -5.401 1.00 61.47 106 GLY A CA 1
ATOM 787 C C . GLY A 1 106 ? 14.076 7.486 -4.650 1.00 61.47 106 GLY A C 1
ATOM 788 O O . GLY A 1 106 ? 14.381 6.312 -4.812 1.00 61.47 106 GLY A O 1
ATOM 789 N N . ALA A 1 107 ? 14.787 8.267 -3.826 1.00 69.00 107 ALA A N 1
ATOM 790 C CA . ALA A 1 107 ? 15.988 7.774 -3.129 1.00 69.00 107 ALA A CA 1
ATOM 791 C C . ALA A 1 107 ? 15.700 6.670 -2.090 1.00 69.00 107 ALA A C 1
ATOM 793 O O . ALA A 1 107 ? 16.549 5.817 -1.838 1.00 69.00 107 ALA A O 1
ATOM 794 N N . HIS A 1 108 ? 14.519 6.699 -1.466 1.00 72.88 108 HIS A N 1
ATOM 795 C CA . HIS A 1 108 ? 14.164 5.828 -0.338 1.00 72.88 108 HIS A CA 1
ATOM 796 C C . HIS A 1 108 ? 12.776 5.184 -0.485 1.00 72.88 108 HIS A C 1
ATOM 798 O O . HIS A 1 108 ? 12.167 4.782 0.505 1.00 72.88 108 HIS A O 1
ATOM 804 N N . GLY A 1 109 ? 12.241 5.129 -1.703 1.00 83.00 109 GLY A N 1
ATOM 805 C CA . GLY A 1 109 ? 10.914 4.592 -1.981 1.00 83.00 109 GLY A CA 1
ATOM 806 C C . GLY A 1 109 ? 10.393 5.021 -3.353 1.00 83.00 109 GLY A C 1
ATOM 807 O O . GLY A 1 109 ? 11.128 5.661 -4.102 1.00 83.00 109 GLY A O 1
ATOM 808 N N . PRO A 1 110 ? 9.123 4.736 -3.669 1.00 89.69 110 PRO A N 1
ATOM 809 C CA . PRO A 1 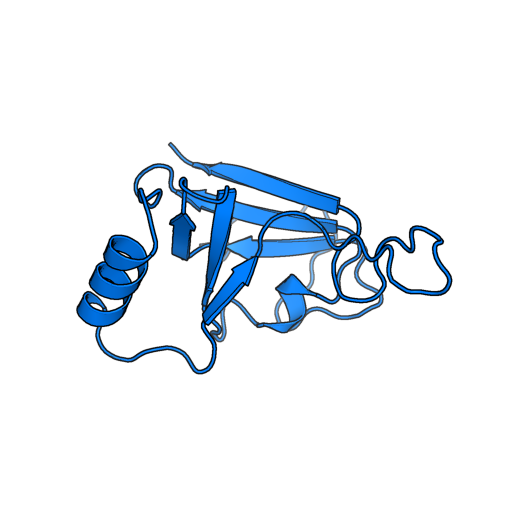110 ? 8.541 5.029 -4.973 1.00 89.69 110 PRO A CA 1
ATOM 810 C C . PRO A 1 110 ? 8.510 6.532 -5.266 1.00 89.69 110 PRO A C 1
ATOM 812 O O . PRO A 1 110 ? 8.231 7.356 -4.387 1.00 89.69 110 PRO 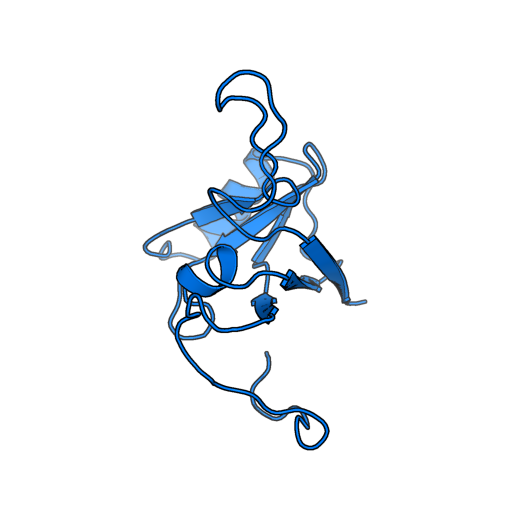A O 1
ATOM 815 N N . VAL A 1 111 ? 8.746 6.883 -6.529 1.00 90.00 111 VAL A N 1
ATOM 816 C CA . VAL A 1 111 ? 8.632 8.246 -7.068 1.00 90.00 111 VAL A CA 1
ATOM 817 C C . VAL A 1 111 ? 7.166 8.681 -7.128 1.00 90.00 111 VAL A C 1
ATOM 819 O O . VAL A 1 111 ? 6.846 9.839 -6.841 1.00 90.00 111 VAL A O 1
ATOM 822 N N . ALA A 1 112 ? 6.272 7.749 -7.465 1.00 92.06 112 ALA A N 1
ATOM 823 C CA . ALA A 1 112 ? 4.836 7.974 -7.567 1.00 92.06 112 ALA A CA 1
ATOM 824 C C . ALA A 1 112 ? 4.051 6.982 -6.700 1.00 92.06 112 ALA A C 1
ATOM 826 O O . ALA A 1 112 ? 4.380 5.802 -6.630 1.00 92.06 112 ALA A O 1
ATOM 827 N N . LEU A 1 113 ? 2.987 7.465 -6.056 1.00 95.44 113 LEU A N 1
ATOM 828 C CA . LEU A 1 113 ? 2.069 6.656 -5.256 1.00 95.44 113 LEU A CA 1
ATOM 829 C C . LEU A 1 113 ? 0.643 6.911 -5.739 1.00 95.44 113 LEU A C 1
ATOM 831 O O . LEU A 1 113 ? 0.182 8.053 -5.737 1.00 95.44 113 LEU A O 1
ATOM 8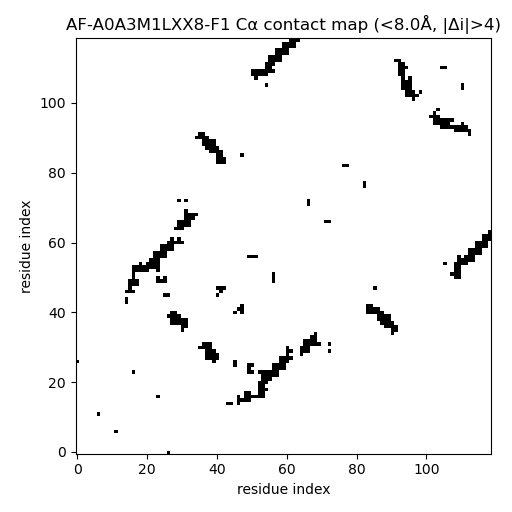35 N N . HIS A 1 114 ? -0.058 5.845 -6.108 1.00 97.38 114 HIS A N 1
ATOM 836 C CA . HIS A 1 114 ? -1.454 5.888 -6.528 1.00 97.38 114 HIS A CA 1
ATOM 837 C C . HIS A 1 114 ? -2.291 5.011 -5.604 1.00 97.38 114 HIS A C 1
ATOM 839 O O . HIS A 1 114 ? -1.997 3.831 -5.416 1.00 97.38 114 HIS A O 1
ATOM 845 N N . VAL A 1 115 ? -3.351 5.588 -5.039 1.00 97.69 115 VAL A N 1
ATOM 846 C CA . VAL A 1 115 ? -4.249 4.889 -4.115 1.00 97.69 115 VAL A CA 1
ATOM 847 C C . VAL A 1 115 ? -5.600 4.673 -4.785 1.00 97.69 115 VAL A C 1
ATOM 849 O O . VAL A 1 115 ? -6.242 5.629 -5.216 1.00 97.69 115 VAL A O 1
ATOM 852 N N . PHE A 1 116 ? -6.039 3.419 -4.842 1.00 97.56 116 PHE A N 1
ATOM 853 C CA . PHE A 1 116 ? -7.358 3.028 -5.327 1.00 97.56 116 PHE A CA 1
ATOM 854 C C . PHE A 1 116 ? -8.269 2.745 -4.137 1.00 97.56 116 PHE A C 1
ATOM 856 O O . PHE A 1 116 ? -8.030 1.801 -3.381 1.00 97.56 116 PHE A O 1
ATOM 863 N N . LEU A 1 117 ? -9.311 3.564 -3.977 1.00 97.06 117 LEU A N 1
ATOM 864 C CA . LEU A 1 117 ? -10.338 3.340 -2.965 1.00 97.06 117 LEU A CA 1
ATOM 865 C C . LEU A 1 117 ? -11.400 2.378 -3.497 1.00 97.06 117 LEU A C 1
ATOM 867 O O . LEU A 1 117 ? -12.011 2.644 -4.533 1.00 97.06 117 LEU A O 1
ATOM 871 N N . LEU A 1 118 ? -11.623 1.286 -2.773 1.00 94.69 118 LEU A N 1
ATOM 872 C CA . LEU A 1 118 ? -12.707 0.342 -3.035 1.00 94.69 118 LEU A CA 1
ATOM 873 C C . LEU A 1 118 ? -13.941 0.745 -2.220 1.00 94.69 118 LEU A C 1
ATOM 875 O O . LEU A 1 118 ? -13.800 1.200 -1.083 1.00 94.69 118 LEU A O 1
ATOM 879 N N . GLY A 1 119 ? -15.124 0.647 -2.830 1.00 85.25 119 GLY A N 1
ATOM 880 C CA . GLY A 1 119 ? -16.407 1.052 -2.247 1.00 85.25 119 GLY A CA 1
ATOM 881 C C . GLY A 1 119 ? -17.312 -0.117 -1.913 1.00 85.25 119 GLY A C 1
ATOM 882 O O . GLY A 1 119 ? -17.121 -1.196 -2.518 1.00 85.25 119 GLY A O 1
#

Nearest PDB structures (foldseek):
  2g40-assembly1_A-2  TM=8.017E-01  e=3.782E-06  Deinococcus radiodurans
  1y89-assembly1_B  TM=2.782E-01  e=7.486E+00  Vibrio cholerae O1 biovar El Tor str. N16961

pLDDT: mean 89.72, std 11.64, range [54.41, 98.56]

Radius of gyration: 14.91 Å; Cα contacts (8 Å, |Δi|>4): 231; chains: 1; bounding box: 39×36×39 Å

Secondary structure (DSSP, 8-state):
--TTS--TTS----SS--TT-SEEEEE-SEEETTTTEEEEE-BTTB-GGGGTSSSEEEEEEEGGGEESSHHHHHHHHHHT-SPPS-EEEE-SS-EEEEETTEEEESSSS-SEEEEEEE-

Foldseek 3Di:
DCPPDDPVVDDDDAFADAQPAQEAEEEFQAAAPQQRKGKAADDRRGHPNNFFRHQEYEYEYEPVRYDHHDVVVVVVQPVVPDGGPDIDIGRFADWDCPDVNRTDARPGGHNHYHYDYDD